Protein AF-T1C906-F1 (afdb_monomer_lite)

Organism: NCBI:txid410659

Structure (mmCIF, N/CA/C/O backbone):
data_AF-T1C906-F1
#
_entry.id   AF-T1C906-F1
#
loop_
_atom_site.group_PDB
_atom_site.id
_atom_site.type_symbol
_atom_site.label_atom_id
_atom_site.label_alt_id
_atom_site.label_comp_id
_atom_site.label_asym_id
_atom_site.label_entity_id
_atom_site.label_seq_id
_atom_site.pdbx_PDB_ins_code
_atom_site.Cartn_x
_atom_site.Cartn_y
_atom_site.Cartn_z
_atom_site.occupancy
_atom_site.B_iso_or_equiv
_atom_site.auth_seq_id
_atom_site.auth_comp_id
_atom_site.auth_asym_id
_atom_site.auth_atom_id
_atom_site.pdbx_PDB_model_num
ATOM 1 N N . MET A 1 1 ? -2.709 5.919 35.985 1.00 37.25 1 MET A N 1
ATOM 2 C CA . MET A 1 1 ? -3.661 5.318 35.026 1.00 37.25 1 MET A CA 1
ATOM 3 C C . MET A 1 1 ? -3.144 5.587 33.611 1.00 37.25 1 MET A C 1
ATOM 5 O O . MET A 1 1 ? -3.157 6.734 33.189 1.00 37.25 1 MET A O 1
ATOM 9 N N . LYS A 1 2 ? -2.541 4.597 32.933 1.00 46.12 2 LYS A N 1
ATOM 10 C CA . LYS A 1 2 ? -1.874 4.756 31.620 1.00 46.12 2 LYS A CA 1
ATOM 11 C C . LYS A 1 2 ? -2.416 3.728 30.617 1.00 46.12 2 LYS A C 1
ATOM 13 O O . LYS A 1 2 ? -1.696 2.807 30.262 1.00 46.12 2 LYS A O 1
ATOM 18 N N . THR A 1 3 ? -3.650 3.880 30.139 1.00 44.28 3 THR A N 1
ATOM 19 C CA . THR A 1 3 ? -4.152 3.015 29.054 1.00 44.28 3 THR A CA 1
ATOM 20 C C . THR A 1 3 ? -5.380 3.635 28.392 1.00 44.28 3 THR A C 1
ATOM 22 O O . THR A 1 3 ? -6.456 3.616 28.959 1.00 44.28 3 THR A O 1
ATOM 25 N N . GLN A 1 4 ? -5.196 4.236 27.217 1.00 54.19 4 GLN A N 1
ATOM 26 C CA . GLN A 1 4 ? -6.266 4.714 26.311 1.00 54.19 4 GLN A CA 1
ATOM 27 C C . GLN A 1 4 ? -5.769 4.604 24.854 1.00 54.19 4 GLN A C 1
ATOM 29 O O . GLN A 1 4 ? -6.497 4.231 23.944 1.00 54.19 4 GLN A O 1
ATOM 34 N N . LYS A 1 5 ? -4.462 4.821 24.620 1.00 55.66 5 LYS A N 1
ATOM 35 C CA . LYS A 1 5 ? -3.840 4.644 23.295 1.00 55.66 5 LYS A CA 1
ATOM 36 C C . LYS A 1 5 ? -3.785 3.189 22.795 1.00 55.66 5 LYS A C 1
ATOM 38 O O . LYS A 1 5 ? -3.603 3.011 21.595 1.00 55.66 5 LYS A O 1
ATOM 43 N N . SER A 1 6 ? -3.873 2.158 23.646 1.00 71.00 6 SER A N 1
ATOM 44 C CA . SER A 1 6 ? -3.733 0.765 23.174 1.00 71.00 6 SER A CA 1
ATOM 45 C C . SER A 1 6 ? -5.027 0.189 22.604 1.00 71.00 6 SER A C 1
ATOM 47 O O . SER A 1 6 ? -4.953 -0.520 21.607 1.00 71.00 6 SER A O 1
ATOM 49 N N . GLU A 1 7 ? -6.190 0.530 23.162 1.00 83.38 7 GLU A N 1
ATOM 50 C CA . GLU A 1 7 ? -7.480 0.019 22.676 1.00 83.38 7 GLU A CA 1
ATOM 51 C C . GLU A 1 7 ? -7.824 0.579 21.299 1.00 83.38 7 GLU A C 1
ATOM 53 O O . GLU A 1 7 ? -8.142 -0.184 20.395 1.00 83.38 7 GLU A O 1
ATOM 58 N N . LEU A 1 8 ? -7.640 1.886 21.083 1.00 84.50 8 LEU A N 1
ATOM 59 C CA . LEU A 1 8 ? -7.862 2.500 19.767 1.00 84.50 8 LEU A CA 1
ATOM 60 C C . LEU A 1 8 ? -6.968 1.890 18.679 1.00 84.50 8 LEU A C 1
ATOM 62 O O . LEU A 1 8 ? -7.415 1.683 17.555 1.00 84.50 8 LEU A O 1
ATOM 66 N N . ASN A 1 9 ? -5.715 1.561 19.013 1.00 84.88 9 ASN A N 1
ATOM 67 C CA . ASN A 1 9 ? -4.818 0.881 18.079 1.00 84.88 9 ASN A CA 1
ATOM 68 C C . ASN A 1 9 ? -5.254 -0.566 17.805 1.00 84.88 9 ASN A C 1
ATOM 70 O O . ASN A 1 9 ? -5.093 -1.025 16.677 1.00 84.88 9 ASN A O 1
ATOM 74 N N . ALA A 1 10 ? -5.768 -1.281 18.809 1.00 89.06 10 ALA A N 1
ATOM 75 C CA . ALA A 1 10 ? -6.280 -2.638 18.642 1.00 89.06 10 ALA A CA 1
ATOM 76 C C . ALA A 1 10 ? -7.535 -2.643 17.760 1.00 89.06 10 ALA A C 1
ATOM 78 O O . ALA A 1 10 ? -7.539 -3.305 16.731 1.00 89.06 10 ALA A O 1
ATOM 79 N N . ILE A 1 11 ? -8.516 -1.788 18.067 1.00 91.62 11 ILE A N 1
ATOM 80 C CA . ILE A 1 11 ? -9.741 -1.614 17.270 1.00 91.62 11 ILE A CA 1
ATOM 81 C C . ILE A 1 11 ? -9.402 -1.255 15.822 1.00 91.62 11 ILE A C 1
ATOM 83 O O . ILE A 1 11 ? -9.964 -1.819 14.885 1.00 91.62 11 ILE A O 1
ATOM 87 N N . TYR A 1 12 ? -8.456 -0.334 15.629 1.00 90.50 12 TYR A N 1
ATOM 88 C CA . TYR A 1 12 ? -7.983 0.031 14.300 1.00 90.50 12 TYR A CA 1
ATOM 89 C C . TYR A 1 12 ? -7.399 -1.173 13.550 1.00 90.50 12 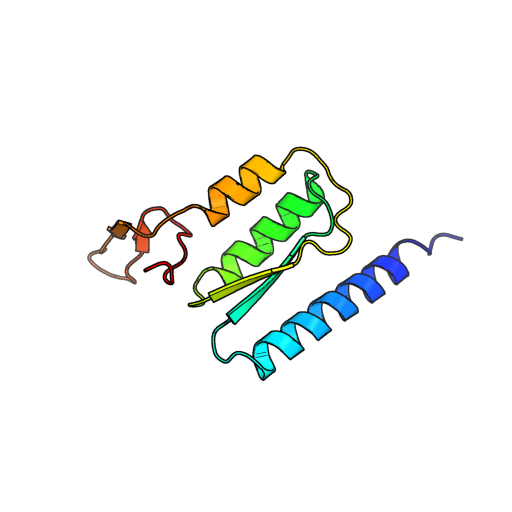TYR A C 1
ATOM 91 O O . TYR A 1 12 ? -7.753 -1.410 12.396 1.00 90.50 12 TYR A O 1
ATOM 99 N N . ARG A 1 13 ? -6.519 -1.948 14.195 1.00 89.25 13 ARG A N 1
ATOM 100 C CA . ARG A 1 13 ? -5.914 -3.141 13.589 1.00 89.25 13 ARG A CA 1
ATOM 101 C C . ARG A 1 13 ? -6.965 -4.189 13.249 1.00 89.25 13 ARG A C 1
ATOM 103 O O . ARG A 1 13 ? -6.951 -4.686 12.129 1.00 89.25 13 ARG A O 1
ATOM 110 N N . ASP A 1 14 ? -7.898 -4.453 14.154 1.00 94.50 14 ASP A N 1
ATOM 111 C CA . ASP A 1 14 ? -8.982 -5.411 13.937 1.00 94.50 14 ASP A CA 1
ATOM 112 C C . ASP A 1 14 ? -9.852 -4.988 12.750 1.00 94.50 14 ASP A C 1
ATOM 114 O O . ASP A 1 14 ? -10.176 -5.797 11.881 1.00 94.50 14 ASP A O 1
ATOM 118 N N . TRP A 1 15 ? -10.176 -3.697 12.646 1.00 94.62 15 TRP A N 1
ATOM 119 C CA . TRP A 1 15 ? -10.900 -3.165 11.496 1.00 94.62 15 TRP A CA 1
ATOM 120 C C . TRP A 1 15 ? -10.112 -3.335 10.187 1.00 94.62 15 TRP A C 1
ATOM 122 O O . TRP A 1 15 ? -10.681 -3.773 9.185 1.00 94.62 15 TRP A O 1
ATOM 132 N N . VAL A 1 16 ? -8.805 -3.052 10.172 1.00 93.00 16 VAL A N 1
ATOM 133 C CA . VAL A 1 16 ? -7.956 -3.247 8.981 1.00 93.00 16 VAL A CA 1
ATOM 134 C C . VAL A 1 16 ? -7.890 -4.723 8.575 1.00 93.00 16 VAL A C 1
ATOM 136 O O . VAL A 1 16 ? -8.075 -5.029 7.396 1.00 93.00 16 VAL A O 1
ATOM 139 N N . GLU A 1 17 ? -7.677 -5.642 9.518 1.00 92.69 17 GLU A N 1
ATOM 140 C CA . GLU A 1 17 ? -7.592 -7.082 9.233 1.00 92.69 17 GLU A CA 1
ATOM 141 C C . GLU A 1 17 ? -8.932 -7.671 8.774 1.00 92.69 17 GLU A C 1
ATOM 143 O O . GLU A 1 17 ? -8.963 -8.513 7.872 1.00 92.69 17 GLU A O 1
ATOM 148 N N . ASN A 1 18 ? -10.053 -7.186 9.315 1.00 96.00 18 ASN A N 1
ATOM 149 C CA . ASN A 1 18 ? -11.386 -7.572 8.854 1.00 96.00 18 ASN A CA 1
ATOM 150 C C . ASN A 1 18 ? -11.625 -7.145 7.400 1.00 96.00 18 ASN A C 1
ATOM 152 O O . ASN A 1 18 ? -12.098 -7.944 6.590 1.00 96.00 18 ASN A O 1
ATOM 156 N N . ASN A 1 19 ? -11.243 -5.917 7.032 1.00 94.69 19 ASN A N 1
ATOM 157 C CA . ASN A 1 19 ? -11.327 -5.466 5.641 1.00 94.69 19 ASN A CA 1
ATOM 158 C C . ASN A 1 19 ? -10.375 -6.254 4.731 1.00 94.69 19 ASN A C 1
ATOM 160 O O . ASN A 1 19 ? -10.774 -6.650 3.637 1.00 94.69 19 ASN A O 1
ATOM 164 N N . ARG A 1 20 ? -9.148 -6.553 5.181 1.00 91.94 20 ARG A N 1
ATOM 165 C CA . ARG A 1 20 ? -8.205 -7.385 4.417 1.00 91.94 20 ARG A CA 1
ATOM 166 C C . ARG A 1 20 ? -8.776 -8.781 4.165 1.00 91.94 20 ARG A C 1
ATOM 168 O O . ARG A 1 20 ? -8.704 -9.280 3.043 1.00 91.94 20 ARG A O 1
ATOM 175 N N . SER A 1 21 ? -9.382 -9.388 5.182 1.00 93.25 21 SER A N 1
ATOM 176 C CA . SER A 1 21 ? -10.026 -10.702 5.085 1.00 93.25 21 SER A CA 1
ATOM 177 C C . SER A 1 21 ? -11.227 -10.679 4.138 1.00 93.25 21 SER A C 1
ATOM 179 O O . SER A 1 21 ? -11.391 -11.592 3.330 1.00 93.25 21 SER A O 1
ATOM 181 N N . LEU A 1 22 ? -12.024 -9.606 4.172 1.00 94.94 22 LEU A N 1
ATOM 182 C CA . LEU A 1 22 ? -13.141 -9.387 3.251 1.00 94.94 22 LEU A CA 1
ATOM 183 C C . LEU A 1 22 ? -12.677 -9.226 1.798 1.00 94.94 22 LEU A C 1
ATOM 185 O O . LEU A 1 22 ? -13.269 -9.808 0.893 1.00 94.94 22 LEU A O 1
ATOM 189 N N . VAL A 1 23 ? -11.625 -8.441 1.555 1.00 93.25 23 VAL A N 1
ATOM 190 C CA . VAL A 1 23 ? -11.055 -8.283 0.210 1.00 93.25 23 VAL A CA 1
ATOM 191 C C . VAL A 1 23 ? -10.537 -9.622 -0.292 1.00 93.25 23 VAL A C 1
ATOM 193 O O . VAL A 1 23 ? -10.850 -10.002 -1.412 1.00 93.25 23 VAL A O 1
ATOM 196 N N . ARG A 1 24 ? -9.832 -10.377 0.554 1.00 90.00 24 ARG A N 1
ATOM 197 C CA . ARG A 1 24 ? -9.303 -11.697 0.199 1.00 90.00 24 ARG A CA 1
ATOM 198 C C . ARG A 1 24 ? -10.397 -12.730 -0.087 1.00 90.00 24 ARG A C 1
ATOM 200 O O . ARG A 1 24 ? -10.177 -13.621 -0.900 1.00 90.00 24 ARG A O 1
ATOM 207 N N . SER A 1 25 ? -11.558 -12.635 0.564 1.00 92.88 25 SER A N 1
ATOM 208 C CA . SER A 1 25 ? -12.688 -13.534 0.297 1.00 92.88 25 SER A CA 1
ATOM 209 C C . SER A 1 2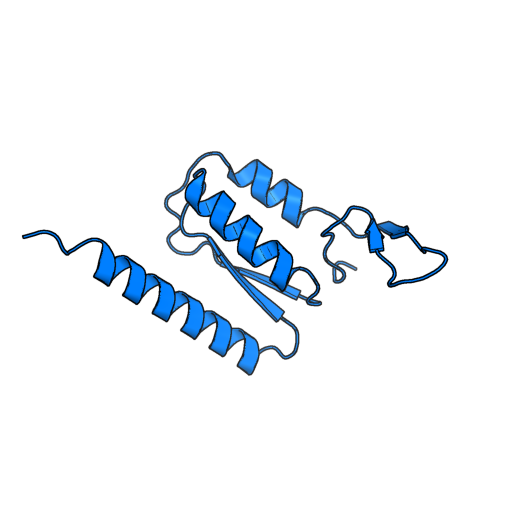5 ? -13.478 -13.147 -0.955 1.00 92.88 25 SER A C 1
ATOM 211 O O . SER A 1 25 ? -13.986 -14.028 -1.644 1.00 92.88 25 SER A O 1
ATOM 213 N N . LYS A 1 26 ? -13.570 -11.848 -1.274 1.00 94.06 26 LYS A N 1
ATOM 214 C CA . LYS A 1 26 ? -14.305 -11.341 -2.446 1.00 94.06 26 LYS A CA 1
ATOM 215 C C . LYS A 1 26 ? -13.483 -11.309 -3.731 1.00 94.06 26 LYS A C 1
ATOM 217 O O . LYS A 1 26 ? -14.035 -11.496 -4.810 1.00 94.06 26 LYS A O 1
ATOM 222 N N . PHE A 1 27 ? -12.187 -11.050 -3.621 1.00 89.81 27 PHE A N 1
ATOM 223 C CA . PHE A 1 27 ? -11.275 -10.883 -4.740 1.00 89.81 27 PHE A CA 1
ATOM 224 C C . PHE A 1 27 ? -10.125 -11.867 -4.576 1.00 89.81 27 PHE A C 1
ATOM 226 O O . PHE A 1 27 ? -9.327 -11.762 -3.646 1.00 89.81 27 PHE A O 1
ATOM 233 N N . LYS A 1 28 ? -10.048 -12.828 -5.498 1.00 79.94 28 LYS A N 1
ATOM 234 C CA . LYS A 1 28 ? -9.093 -13.938 -5.431 1.00 79.94 28 LYS A CA 1
ATOM 235 C C . LYS A 1 28 ? -7.638 -13.455 -5.343 1.00 79.94 28 LYS A C 1
ATOM 237 O O . LYS A 1 28 ? -6.855 -14.031 -4.596 1.00 79.94 28 LYS A O 1
ATOM 242 N N . ASP A 1 29 ? -7.333 -12.349 -6.028 1.00 83.88 29 ASP A N 1
ATOM 243 C CA . ASP A 1 29 ? -5.963 -11.884 -6.264 1.00 83.88 29 ASP A CA 1
ATOM 244 C C . ASP A 1 29 ? -5.780 -10.366 -6.029 1.00 83.88 29 ASP A C 1
ATOM 246 O O . ASP A 1 29 ? -4.959 -9.722 -6.680 1.00 83.88 29 ASP A O 1
ATOM 250 N N . ALA A 1 30 ? -6.543 -9.771 -5.100 1.00 90.44 30 ALA A N 1
ATOM 251 C CA . ALA A 1 30 ? -6.382 -8.360 -4.729 1.00 90.44 30 ALA A CA 1
ATOM 252 C C . ALA A 1 30 ? -5.640 -8.179 -3.396 1.00 90.44 30 ALA A C 1
ATOM 254 O O . ALA A 1 30 ? -5.885 -8.874 -2.401 1.00 90.44 30 ALA A O 1
ATOM 255 N N . GLY A 1 31 ? -4.718 -7.221 -3.374 1.00 90.56 31 GLY A N 1
ATOM 256 C CA . GLY A 1 31 ? -4.099 -6.715 -2.161 1.00 90.56 31 GLY A CA 1
ATOM 257 C C . GLY A 1 31 ? -4.943 -5.653 -1.484 1.00 90.56 31 GLY A C 1
ATOM 258 O O . GLY A 1 31 ? -5.788 -5.023 -2.120 1.00 90.56 31 GLY A O 1
ATOM 259 N N . TYR A 1 32 ? -4.713 -5.443 -0.191 1.00 93.38 32 TYR A N 1
ATOM 260 C CA . TYR A 1 32 ? -5.408 -4.413 0.578 1.00 93.38 32 TYR A CA 1
ATOM 261 C C . TYR A 1 32 ? -4.456 -3.699 1.531 1.00 93.38 32 TYR A C 1
ATOM 263 O O . TYR A 1 32 ? -3.810 -4.332 2.371 1.00 93.38 32 TYR A O 1
ATOM 271 N N . ILE A 1 33 ? -4.418 -2.371 1.423 1.00 93.56 33 ILE A N 1
ATOM 272 C CA . ILE A 1 33 ? -3.649 -1.490 2.300 1.00 93.56 33 ILE A CA 1
ATOM 273 C C . ILE A 1 33 ? -4.553 -0.352 2.750 1.00 93.56 33 ILE A C 1
ATOM 275 O O . ILE A 1 33 ? -5.139 0.336 1.919 1.00 93.56 33 ILE A O 1
ATOM 279 N N . HIS A 1 34 ? -4.611 -0.118 4.059 1.00 93.38 34 HIS A N 1
ATOM 280 C CA . HIS A 1 34 ? -5.243 1.072 4.617 1.00 93.38 34 HIS A CA 1
ATOM 281 C C . HIS A 1 34 ? -4.195 2.118 5.019 1.00 93.38 34 HIS A C 1
ATOM 283 O O . HIS A 1 34 ? -3.180 1.778 5.638 1.00 93.38 34 HIS A O 1
ATOM 289 N N . VAL A 1 35 ? -4.459 3.387 4.698 1.00 91.81 35 VAL A N 1
ATOM 290 C CA . VAL A 1 35 ? -3.565 4.524 4.955 1.00 91.81 35 VAL A CA 1
ATOM 291 C C . VAL A 1 35 ? -4.274 5.546 5.858 1.00 91.81 35 VAL A C 1
ATOM 293 O O . VAL A 1 35 ? -5.068 6.347 5.361 1.00 91.81 35 VAL A O 1
ATOM 296 N N . PRO A 1 36 ? -3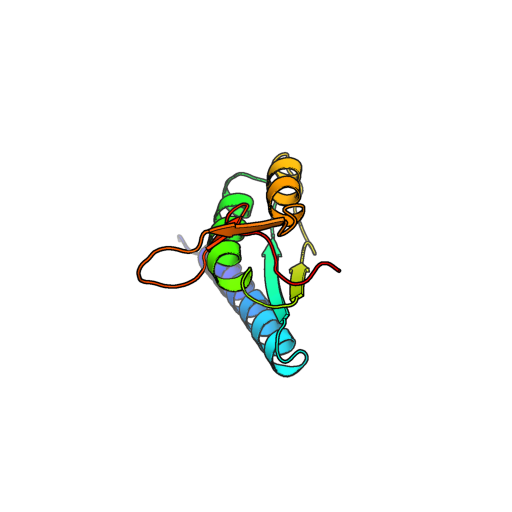.992 5.558 7.177 1.00 89.25 36 PRO A N 1
ATOM 297 C CA . PRO A 1 36 ? -4.745 6.362 8.148 1.00 89.25 36 PRO A CA 1
ATOM 298 C C . PRO A 1 36 ? -4.356 7.850 8.172 1.00 89.25 36 PRO A C 1
ATOM 300 O O . PRO A 1 36 ? -5.145 8.690 8.593 1.00 89.25 36 PRO A O 1
ATOM 303 N N . ASP A 1 37 ? -3.147 8.198 7.734 1.00 88.12 37 ASP A N 1
ATOM 304 C CA . ASP A 1 37 ? -2.668 9.576 7.608 1.00 88.12 37 ASP A CA 1
ATOM 305 C C . ASP A 1 37 ? -1.581 9.665 6.527 1.00 88.12 37 ASP A C 1
ATOM 307 O O . ASP A 1 37 ? -1.004 8.652 6.125 1.00 88.12 37 ASP A O 1
ATOM 311 N N . MET A 1 38 ? -1.317 10.876 6.035 1.00 88.56 38 MET A N 1
ATOM 312 C CA . MET A 1 38 ? -0.228 11.181 5.097 1.00 88.56 38 MET A CA 1
ATOM 313 C C . MET A 1 38 ? 0.944 11.858 5.824 1.00 88.56 38 MET A C 1
ATOM 315 O O . MET A 1 38 ? 1.580 12.782 5.303 1.00 88.56 38 MET A O 1
ATOM 319 N N . MET A 1 39 ? 1.229 11.406 7.043 1.00 89.44 39 MET A N 1
ATOM 320 C CA . MET A 1 39 ? 2.406 11.792 7.813 1.00 89.44 39 MET A CA 1
ATOM 321 C C . MET A 1 39 ? 3.450 10.669 7.754 1.00 89.44 39 MET A C 1
ATOM 323 O O . MET A 1 39 ? 3.222 9.591 7.202 1.00 89.44 39 MET A O 1
ATOM 327 N N . ALA A 1 40 ? 4.625 10.898 8.345 1.00 85.62 40 ALA A N 1
ATOM 328 C CA . ALA A 1 40 ? 5.729 9.935 8.311 1.00 85.62 40 ALA A CA 1
ATOM 329 C C . ALA A 1 40 ? 5.336 8.533 8.821 1.00 85.62 40 ALA A C 1
ATOM 331 O O . ALA A 1 40 ? 5.792 7.523 8.283 1.00 85.62 40 ALA A O 1
ATOM 332 N N . LYS A 1 41 ? 4.464 8.459 9.837 1.00 84.81 41 LYS A N 1
ATOM 333 C CA . LYS A 1 41 ? 4.007 7.185 10.401 1.00 84.81 41 LYS A CA 1
ATOM 334 C C . LYS A 1 41 ? 3.078 6.439 9.442 1.00 84.81 41 LYS A C 1
ATOM 336 O O . LYS A 1 41 ? 3.331 5.262 9.189 1.00 84.81 41 LYS A O 1
ATOM 341 N N . GLY A 1 42 ? 2.059 7.103 8.889 1.00 86.06 42 GLY A N 1
ATOM 342 C CA . GLY A 1 42 ? 1.170 6.511 7.889 1.00 86.06 42 GLY A CA 1
ATOM 343 C C . GLY A 1 42 ? 1.930 6.039 6.652 1.00 86.06 42 GLY A C 1
ATOM 344 O O . GLY A 1 42 ? 1.725 4.914 6.199 1.00 86.06 42 GLY A O 1
ATOM 345 N N . PHE A 1 43 ? 2.907 6.822 6.183 1.00 87.50 43 PHE A N 1
ATOM 346 C CA . PHE A 1 43 ? 3.773 6.420 5.072 1.00 87.50 43 PHE A CA 1
ATOM 347 C C . PHE A 1 43 ? 4.635 5.194 5.389 1.00 87.50 43 PHE A C 1
ATOM 349 O O . PHE A 1 43 ? 4.765 4.295 4.559 1.00 87.50 43 PHE A O 1
ATOM 356 N N . ALA A 1 44 ? 5.213 5.120 6.590 1.00 88.12 44 ALA A N 1
ATOM 357 C CA . ALA A 1 44 ? 6.009 3.968 6.999 1.00 88.12 44 ALA A CA 1
ATOM 358 C C . ALA A 1 44 ? 5.163 2.684 7.088 1.00 88.12 44 ALA A C 1
ATOM 360 O O . ALA A 1 44 ? 5.627 1.621 6.670 1.00 88.12 44 ALA A O 1
ATOM 361 N N . GLU A 1 45 ? 3.926 2.770 7.595 1.00 86.38 45 GLU A N 1
ATOM 362 C CA . GLU A 1 45 ? 2.988 1.637 7.599 1.00 86.38 45 GLU A CA 1
ATOM 363 C C . GLU A 1 45 ? 2.553 1.240 6.186 1.00 86.38 45 GLU A C 1
ATOM 365 O O . GLU A 1 45 ? 2.513 0.047 5.876 1.00 86.38 45 GLU A O 1
ATOM 370 N N . PHE A 1 46 ? 2.268 2.217 5.320 1.00 90.44 46 PHE A N 1
ATOM 371 C CA . PHE A 1 46 ? 1.983 1.971 3.909 1.00 90.44 46 PHE A CA 1
ATOM 372 C C . PHE A 1 46 ? 3.142 1.216 3.258 1.00 90.44 46 PHE A C 1
ATOM 374 O O . PHE A 1 46 ? 2.927 0.165 2.668 1.00 90.44 46 PHE A O 1
ATOM 381 N N . HIS A 1 47 ? 4.378 1.695 3.419 1.00 88.94 47 HIS A N 1
ATOM 382 C CA . HIS A 1 47 ? 5.547 1.087 2.789 1.00 88.94 47 HIS A CA 1
ATOM 383 C C . HIS A 1 47 ? 5.778 -0.360 3.240 1.00 88.94 47 HIS A C 1
ATOM 385 O O . HIS A 1 47 ? 6.082 -1.219 2.414 1.00 88.94 47 HIS A O 1
ATOM 391 N N . ARG A 1 48 ? 5.601 -0.647 4.538 1.00 88.94 48 ARG A N 1
ATOM 392 C CA . ARG A 1 48 ? 5.703 -2.013 5.071 1.00 88.94 48 ARG A CA 1
ATOM 393 C C . ARG A 1 48 ? 4.681 -2.950 4.446 1.00 88.94 48 ARG A C 1
ATOM 395 O O . ARG A 1 48 ? 5.041 -4.052 4.048 1.00 88.94 48 ARG A O 1
ATOM 402 N N . GLN A 1 49 ? 3.425 -2.523 4.361 1.00 88.25 49 GLN A N 1
ATOM 403 C CA . GLN A 1 49 ? 2.367 -3.335 3.761 1.00 88.25 49 GLN A CA 1
ATOM 404 C C . GLN A 1 49 ? 2.568 -3.475 2.249 1.00 88.25 49 GLN A C 1
ATOM 406 O O . GLN A 1 49 ? 2.445 -4.568 1.709 1.00 88.25 49 GLN A O 1
ATOM 411 N N . TYR A 1 50 ? 2.972 -2.393 1.581 1.00 89.56 50 TYR A N 1
ATOM 412 C CA . TYR A 1 50 ? 3.188 -2.349 0.140 1.00 89.56 50 TYR A CA 1
ATOM 413 C C . TYR A 1 50 ? 4.176 -3.413 -0.329 1.00 89.56 50 TYR A C 1
ATOM 415 O O . TYR A 1 50 ? 3.864 -4.130 -1.268 1.00 89.56 50 TYR A O 1
ATOM 423 N N . ILE A 1 51 ? 5.299 -3.604 0.373 1.00 86.38 51 ILE A N 1
ATOM 424 C CA . ILE A 1 51 ? 6.307 -4.632 0.043 1.00 86.38 51 ILE A CA 1
ATOM 425 C C . ILE A 1 51 ? 5.735 -6.064 0.036 1.00 86.38 51 ILE A C 1
ATOM 427 O O . ILE A 1 51 ? 6.259 -6.915 -0.676 1.00 86.38 51 ILE A O 1
ATOM 431 N N . HIS A 1 52 ? 4.655 -6.332 0.772 1.00 85.38 52 HIS A N 1
ATOM 432 C CA . HIS A 1 52 ? 4.031 -7.658 0.836 1.00 85.38 52 HIS A CA 1
ATOM 433 C C . HIS A 1 52 ? 2.839 -7.813 -0.117 1.00 85.38 52 HIS A C 1
ATOM 435 O O . HIS A 1 52 ? 2.469 -8.929 -0.467 1.00 85.38 52 HIS A O 1
ATOM 441 N N . GLU A 1 53 ? 2.221 -6.703 -0.519 1.00 86.06 53 GLU A N 1
ATOM 442 C CA . GLU A 1 53 ? 0.966 -6.701 -1.274 1.00 86.06 53 GLU A CA 1
ATOM 443 C C . GLU A 1 53 ? 1.159 -6.338 -2.758 1.00 86.06 53 GLU A C 1
ATOM 445 O O . GLU A 1 53 ? 0.291 -6.654 -3.567 1.00 86.06 53 GLU A O 1
ATOM 450 N N . TRP A 1 54 ? 2.281 -5.711 -3.141 1.00 85.81 54 TRP A N 1
ATOM 451 C CA . TRP A 1 54 ? 2.511 -5.201 -4.506 1.00 85.81 54 TRP A CA 1
ATOM 452 C C . TRP A 1 54 ? 2.590 -6.285 -5.593 1.00 85.81 54 TRP A C 1
ATOM 454 O O . TRP A 1 54 ? 2.323 -5.985 -6.754 1.00 85.81 54 TRP A O 1
ATOM 464 N N . GLU A 1 55 ? 2.956 -7.524 -5.240 1.00 83.50 55 GLU A N 1
ATOM 465 C CA . GLU A 1 55 ? 3.036 -8.646 -6.194 1.00 83.50 55 GLU A CA 1
ATOM 466 C C . GLU A 1 55 ? 1.654 -9.116 -6.663 1.00 83.50 55 GLU A C 1
ATOM 468 O O . GLU A 1 55 ? 1.546 -9.873 -7.629 1.00 83.5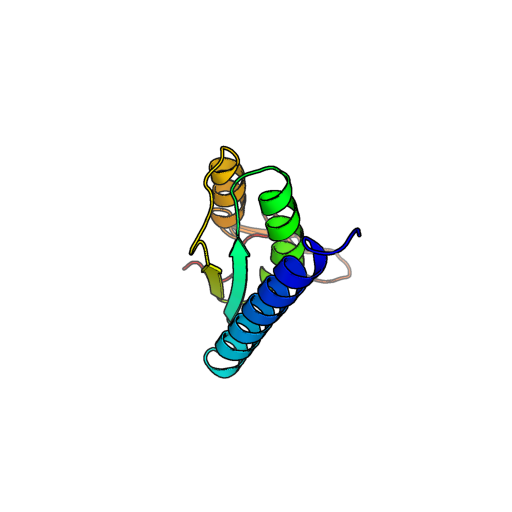0 55 GLU A O 1
ATOM 473 N N . LYS A 1 56 ? 0.584 -8.686 -5.987 1.00 86.25 56 LYS A N 1
ATOM 474 C CA . LYS A 1 56 ? -0.774 -9.071 -6.353 1.00 86.25 56 LYS A CA 1
ATOM 475 C C . LYS A 1 56 ? -1.217 -8.348 -7.637 1.00 86.25 56 LYS A C 1
ATOM 477 O O . LYS A 1 56 ? -0.931 -7.161 -7.796 1.00 86.25 56 LYS A O 1
ATOM 482 N N . PRO A 1 57 ? -1.958 -9.029 -8.532 1.00 83.81 57 PRO A N 1
ATOM 483 C CA . PRO A 1 57 ? -2.469 -8.456 -9.781 1.00 83.81 57 PRO A CA 1
ATOM 484 C C . PRO A 1 57 ? -3.254 -7.152 -9.622 1.00 83.81 57 PRO A C 1
ATOM 486 O O . PRO A 1 57 ? -3.237 -6.313 -10.517 1.00 83.81 57 PRO A O 1
ATOM 489 N N . ALA A 1 58 ? -3.933 -6.970 -8.490 1.00 87.75 58 ALA A N 1
ATOM 490 C CA . ALA A 1 58 ? -4.631 -5.738 -8.157 1.00 87.75 58 ALA A CA 1
ATOM 491 C C . ALA A 1 58 ? -4.311 -5.308 -6.724 1.00 87.75 58 ALA A C 1
ATOM 493 O O . ALA A 1 58 ? -4.065 -6.143 -5.854 1.00 87.75 58 ALA A O 1
ATOM 494 N N . LEU A 1 59 ? -4.376 -4.003 -6.458 1.00 90.50 59 LEU A N 1
ATOM 495 C CA . LEU A 1 59 ? -4.159 -3.434 -5.131 1.00 90.50 59 LEU A CA 1
ATOM 496 C C . LEU A 1 59 ? -5.267 -2.434 -4.796 1.00 90.50 59 LEU A C 1
ATOM 498 O O . LEU A 1 59 ? -5.449 -1.440 -5.495 1.00 90.50 59 LEU A O 1
ATOM 502 N N . ILE A 1 60 ? -5.984 -2.679 -3.701 1.00 92.25 60 ILE A N 1
ATOM 503 C CA . ILE A 1 60 ? -6.937 -1.734 -3.120 1.00 92.25 60 ILE A CA 1
ATOM 504 C C . ILE A 1 60 ? -6.192 -0.884 -2.091 1.00 92.25 60 ILE A C 1
ATOM 506 O O . ILE A 1 60 ? -5.689 -1.400 -1.090 1.00 92.25 60 ILE A O 1
ATOM 510 N N . VAL A 1 61 ? -6.145 0.424 -2.335 1.00 91.94 61 VAL A N 1
ATOM 511 C CA . VAL A 1 61 ? -5.584 1.411 -1.406 1.00 91.94 61 VAL A CA 1
ATOM 512 C C . VAL A 1 61 ? -6.736 2.184 -0.776 1.00 91.94 61 VAL A C 1
ATOM 514 O O . VAL A 1 61 ? -7.379 3.004 -1.426 1.00 91.94 61 VAL A O 1
ATOM 517 N N . ASP A 1 62 ? -7.014 1.895 0.490 1.00 93.56 62 ASP A N 1
ATOM 518 C CA . ASP A 1 62 ? -8.085 2.522 1.252 1.00 93.56 62 ASP A CA 1
ATOM 519 C C . ASP A 1 62 ? -7.562 3.734 2.030 1.00 93.56 62 ASP A C 1
ATOM 521 O O . ASP A 1 62 ? -6.727 3.612 2.928 1.00 93.56 62 ASP A O 1
ATOM 525 N N . VAL A 1 63 ? -8.064 4.913 1.664 1.00 91.38 63 VAL A N 1
ATOM 526 C CA . VAL A 1 63 ? -7.736 6.207 2.281 1.00 91.38 63 VAL A CA 1
ATOM 527 C C . VAL A 1 63 ? -8.919 6.792 3.059 1.00 91.38 63 VAL A C 1
ATOM 529 O O . VAL A 1 63 ? -8.951 7.992 3.342 1.00 91.38 63 VAL A O 1
ATOM 532 N N . ARG A 1 64 ? -9.934 5.980 3.385 1.00 91.88 64 ARG A N 1
ATOM 533 C CA . ARG A 1 64 ? -11.045 6.424 4.235 1.00 91.88 64 ARG A CA 1
ATOM 534 C C . ARG A 1 64 ? -10.507 6.900 5.583 1.00 91.88 64 ARG A C 1
ATOM 536 O O . ARG A 1 64 ? -9.589 6.316 6.143 1.00 91.88 64 ARG A O 1
ATOM 543 N N . PHE A 1 65 ? -11.090 7.982 6.099 1.00 89.19 65 PHE A N 1
ATOM 544 C CA . PHE A 1 65 ? -10.683 8.607 7.366 1.00 89.19 65 PHE A CA 1
ATOM 545 C C . PHE A 1 65 ? -9.220 9.081 7.408 1.00 89.19 65 PHE A C 1
ATOM 547 O O . PHE A 1 65 ? -8.679 9.286 8.494 1.00 89.19 65 PHE A O 1
ATOM 554 N N . ASN A 1 66 ? -8.577 9.276 6.251 1.00 87.19 66 ASN A N 1
ATOM 555 C CA . ASN A 1 66 ? -7.207 9.766 6.204 1.00 87.19 66 ASN A CA 1
ATOM 556 C C . ASN A 1 66 ? -7.114 11.191 6.774 1.00 87.19 66 ASN A C 1
ATOM 558 O O . ASN A 1 66 ? -7.739 12.117 6.258 1.00 87.19 66 ASN A O 1
ATOM 562 N N . GLY A 1 67 ? -6.306 11.369 7.821 1.00 82.38 67 GLY A N 1
ATOM 563 C CA . GLY A 1 67 ? -6.155 12.646 8.531 1.00 82.38 67 GLY A CA 1
ATOM 564 C C . GLY A 1 67 ? -5.402 13.749 7.771 1.00 82.38 67 GLY A C 1
ATOM 565 O O . GLY A 1 67 ? -5.149 14.809 8.341 1.00 82.38 67 GLY A O 1
ATOM 566 N N . GLY A 1 68 ? -5.020 13.517 6.512 1.00 84.06 68 GLY A N 1
ATOM 567 C CA . GLY A 1 68 ? -4.221 14.436 5.707 1.00 84.06 68 GLY A CA 1
ATOM 568 C C . GLY A 1 68 ? -2.725 14.389 6.034 1.00 84.06 68 GLY A C 1
ATOM 569 O O . GLY A 1 68 ? -2.238 13.502 6.739 1.00 84.06 68 GLY A O 1
ATOM 570 N N . GLY A 1 69 ? -1.974 15.327 5.456 1.00 86.50 69 GLY A N 1
ATOM 571 C CA . GLY A 1 69 ? -0.517 15.422 5.574 1.00 86.50 69 GLY A CA 1
ATOM 572 C C . GLY A 1 69 ? 0.140 15.824 4.252 1.00 86.50 69 GLY A C 1
AT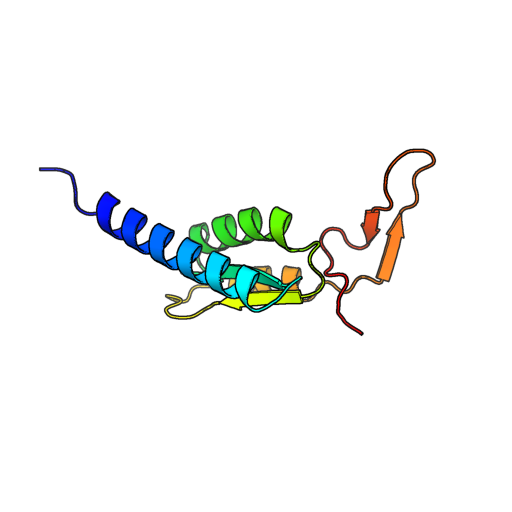OM 573 O O . GLY A 1 69 ? -0.524 16.347 3.361 1.00 86.50 69 GLY A O 1
ATOM 574 N N . HIS A 1 70 ? 1.447 15.593 4.128 1.00 83.75 70 HIS A N 1
ATOM 575 C CA . HIS A 1 70 ? 2.265 16.091 3.009 1.00 83.75 70 HIS A CA 1
ATOM 576 C C . HIS A 1 70 ? 3.049 14.999 2.264 1.00 83.75 70 HIS A C 1
ATOM 578 O O . HIS A 1 70 ? 3.718 15.290 1.278 1.00 83.75 70 HIS A O 1
ATOM 584 N N . VAL A 1 71 ? 2.969 13.733 2.690 1.00 84.44 71 VAL A N 1
ATOM 585 C CA . VAL A 1 71 ? 3.692 12.621 2.033 1.00 84.44 71 VAL A CA 1
ATOM 586 C C . VAL A 1 71 ? 2.879 11.931 0.932 1.00 84.44 71 VAL A C 1
ATOM 588 O O . VAL A 1 71 ? 3.312 10.915 0.386 1.00 84.44 71 VAL A O 1
ATOM 591 N N . SER A 1 72 ? 1.702 12.463 0.592 1.00 83.00 72 SER A N 1
ATOM 592 C CA . SER A 1 72 ? 0.826 11.915 -0.452 1.00 83.00 72 SER A CA 1
ATOM 593 C C . SER A 1 72 ? 1.548 11.791 -1.795 1.00 83.00 72 SER A C 1
ATOM 595 O O . SER A 1 72 ? 1.381 10.791 -2.488 1.00 83.00 72 SER A O 1
ATOM 597 N N . GLN A 1 73 ? 2.423 12.746 -2.120 1.00 85.69 73 GLN A N 1
ATOM 598 C CA . GLN A 1 73 ? 3.240 12.708 -3.331 1.00 85.69 73 GLN A CA 1
ATOM 599 C C . GLN A 1 73 ? 4.175 11.488 -3.372 1.00 85.69 73 GLN A C 1
ATOM 601 O O . GLN A 1 73 ? 4.254 10.824 -4.400 1.00 85.69 73 GLN A O 1
ATOM 606 N N . LEU A 1 74 ? 4.824 11.135 -2.255 1.00 86.50 74 LEU A N 1
ATOM 607 C CA . LEU A 1 74 ? 5.715 9.966 -2.173 1.00 86.50 74 LEU A CA 1
ATOM 608 C C . LEU A 1 74 ? 4.947 8.645 -2.289 1.00 86.50 74 LEU A C 1
ATOM 610 O O . LEU A 1 74 ? 5.440 7.667 -2.854 1.00 86.50 74 LEU A O 1
ATOM 614 N N . LEU A 1 75 ? 3.735 8.603 -1.734 1.00 86.94 75 LEU A N 1
ATOM 615 C CA . LEU A 1 75 ? 2.845 7.456 -1.874 1.00 86.94 75 LEU A CA 1
ATOM 616 C C . LEU A 1 75 ? 2.428 7.278 -3.340 1.00 86.94 75 LEU A C 1
ATOM 618 O O . LEU A 1 75 ? 2.566 6.182 -3.885 1.00 86.94 75 LEU A O 1
ATOM 622 N N . LEU A 1 76 ? 1.984 8.357 -3.990 1.00 87.44 76 LEU A N 1
ATOM 623 C CA . LEU A 1 76 ? 1.598 8.342 -5.401 1.00 87.44 76 LEU A CA 1
ATOM 624 C C . LEU A 1 76 ? 2.770 7.987 -6.313 1.00 87.44 76 LEU A C 1
ATOM 626 O O . LEU A 1 76 ? 2.576 7.227 -7.255 1.00 87.44 76 LEU A O 1
ATOM 630 N N . GLU A 1 77 ? 3.983 8.455 -6.021 1.00 88.56 77 GLU A N 1
ATOM 631 C CA . GLU A 1 77 ? 5.183 8.083 -6.774 1.00 88.56 77 GLU A CA 1
ATOM 632 C C . GLU A 1 77 ? 5.403 6.563 -6.765 1.00 88.56 77 GLU A C 1
ATOM 634 O O . GLU A 1 77 ? 5.705 5.974 -7.801 1.00 88.56 77 GLU A O 1
ATOM 639 N N . LYS A 1 78 ? 5.201 5.900 -5.617 1.00 86.75 78 LYS A N 1
ATOM 640 C CA . LYS A 1 78 ? 5.309 4.435 -5.517 1.00 86.75 78 LYS A CA 1
ATOM 641 C C . LYS A 1 78 ? 4.198 3.720 -6.279 1.00 86.75 78 LYS A C 1
ATOM 643 O O . LYS A 1 78 ? 4.502 2.790 -7.020 1.00 86.75 78 LYS A O 1
ATOM 648 N N . LEU A 1 79 ? 2.949 4.163 -6.131 1.00 88.00 79 LEU A N 1
ATOM 649 C CA . LEU A 1 79 ? 1.800 3.563 -6.821 1.00 88.00 79 LEU A CA 1
ATOM 650 C C . LEU A 1 79 ? 1.820 3.793 -8.338 1.00 88.00 79 LEU A C 1
ATOM 652 O O . LEU A 1 79 ? 1.284 2.984 -9.086 1.00 88.00 79 LEU A O 1
ATOM 656 N N . SER A 1 80 ? 2.451 4.873 -8.801 1.00 88.38 80 SER A N 1
ATOM 657 C CA . SER A 1 80 ? 2.531 5.223 -10.227 1.00 88.38 80 SER A CA 1
ATOM 658 C C . SER A 1 80 ? 3.625 4.462 -10.979 1.00 88.38 80 SER A C 1
ATOM 660 O O . SER A 1 80 ? 3.776 4.645 -12.189 1.00 88.38 80 SER A O 1
ATOM 662 N N . ARG A 1 81 ? 4.407 3.614 -10.295 1.00 88.44 81 ARG A N 1
ATOM 663 C CA . ARG A 1 81 ? 5.451 2.803 -10.930 1.00 88.44 81 ARG A CA 1
ATOM 664 C C . ARG A 1 81 ? 4.818 1.793 -11.876 1.00 88.44 81 ARG A C 1
ATOM 666 O O . ARG A 1 81 ? 4.169 0.843 -11.443 1.00 88.44 81 ARG A O 1
ATOM 673 N N . LYS A 1 82 ? 5.064 1.981 -13.170 1.00 84.62 82 LYS A N 1
ATOM 674 C CA . LYS A 1 82 ? 4.702 1.019 -14.209 1.00 84.62 82 LYS A CA 1
ATOM 675 C C . LYS A 1 82 ? 5.818 -0.001 -14.380 1.00 84.62 82 LYS A C 1
ATOM 677 O O . LYS A 1 82 ? 6.990 0.370 -14.421 1.00 84.62 82 LYS A O 1
ATOM 682 N N . LEU A 1 83 ? 5.442 -1.271 -14.480 1.00 85.69 83 LEU A N 1
ATOM 683 C CA . LEU A 1 83 ? 6.362 -2.343 -14.832 1.00 85.69 83 LEU A CA 1
ATOM 684 C C . LEU A 1 83 ? 6.765 -2.162 -16.298 1.00 85.69 83 LEU A C 1
ATOM 686 O O . LEU A 1 83 ? 5.909 -2.221 -17.176 1.00 85.69 83 LEU A O 1
ATOM 690 N N . ILE A 1 84 ? 8.049 -1.920 -16.558 1.00 89.69 84 ILE A N 1
ATOM 691 C CA . ILE A 1 84 ? 8.563 -1.690 -17.921 1.00 89.69 84 ILE A CA 1
ATOM 692 C C . ILE A 1 84 ? 9.545 -2.770 -18.378 1.00 89.69 84 ILE A C 1
ATOM 694 O O . ILE A 1 84 ? 9.942 -2.785 -19.539 1.00 89.69 84 ILE A O 1
ATOM 698 N N . GLY A 1 85 ? 9.943 -3.675 -17.487 1.00 89.69 85 GLY A N 1
ATOM 699 C CA . GLY A 1 85 ? 10.846 -4.765 -17.822 1.00 89.69 85 GLY A CA 1
ATOM 700 C C . GLY A 1 85 ? 11.166 -5.654 -16.632 1.00 89.69 85 GLY A C 1
ATOM 701 O O . GLY A 1 85 ? 10.657 -5.450 -15.528 1.00 89.69 85 GLY A O 1
ATOM 702 N N . PHE A 1 86 ? 12.032 -6.635 -16.876 1.00 91.12 86 PHE A N 1
ATOM 703 C CA . PHE A 1 86 ? 12.525 -7.555 -15.861 1.00 91.12 86 PHE A CA 1
ATOM 704 C C . PHE A 1 86 ? 14.042 -7.698 -15.950 1.00 91.12 86 PHE A C 1
ATOM 706 O O . PHE A 1 86 ? 14.580 -7.926 -17.034 1.00 91.12 86 PHE A O 1
ATOM 713 N N . ASP A 1 87 ? 14.709 -7.658 -14.799 1.00 91.44 87 ASP A N 1
ATOM 714 C CA . ASP A 1 87 ? 16.080 -8.129 -14.665 1.00 91.44 87 ASP A CA 1
ATOM 715 C C . ASP A 1 87 ? 16.069 -9.655 -14.531 1.00 91.44 87 ASP A C 1
ATOM 717 O O . ASP A 1 87 ? 15.402 -10.227 -13.658 1.00 91.44 87 ASP A O 1
ATOM 721 N N . ILE A 1 88 ? 16.812 -10.323 -15.416 1.00 91.38 88 ILE A N 1
ATOM 722 C CA . ILE A 1 88 ? 16.878 -11.784 -15.504 1.00 91.38 88 ILE A CA 1
ATOM 723 C C . ILE A 1 88 ? 18.260 -12.246 -15.021 1.00 91.38 88 ILE A C 1
ATOM 725 O O . ILE A 1 88 ? 19.222 -12.236 -15.795 1.00 91.38 88 ILE A O 1
ATOM 729 N N . PRO A 1 89 ? 18.406 -12.649 -13.746 1.00 91.81 89 PRO A N 1
ATOM 730 C CA . PRO A 1 89 ? 19.679 -13.148 -13.248 1.00 91.81 89 PRO A CA 1
ATOM 731 C C . PRO A 1 89 ? 19.961 -14.559 -13.783 1.00 91.81 89 PRO A C 1
ATOM 733 O O . PRO A 1 89 ? 19.053 -15.350 -14.031 1.00 91.81 89 PRO A O 1
ATOM 736 N N . ARG A 1 90 ? 21.247 -14.930 -13.873 1.00 92.06 90 ARG A N 1
ATOM 737 C CA . ARG A 1 90 ? 21.680 -16.285 -14.280 1.00 92.06 90 ARG A CA 1
ATOM 738 C C . ARG A 1 90 ? 21.096 -17.398 -13.393 1.00 92.06 90 ARG A C 1
ATOM 740 O O . ARG A 1 90 ? 20.975 -18.538 -13.833 1.00 92.06 90 ARG A O 1
ATOM 747 N N . ARG A 1 91 ? 20.795 -17.085 -12.131 1.00 93.12 91 ARG A N 1
ATOM 748 C CA . ARG A 1 91 ? 20.129 -17.955 -11.152 1.00 93.12 91 ARG A CA 1
ATOM 749 C C . ARG A 1 91 ? 19.190 -17.093 -10.307 1.00 93.12 91 ARG A C 1
ATOM 751 O O . ARG A 1 91 ? 19.607 -16.024 -9.872 1.00 93.12 91 ARG A O 1
ATOM 758 N N . GLY A 1 92 ? 17.979 -17.570 -10.030 1.00 89.06 92 GLY A N 1
ATOM 759 C CA . GLY A 1 92 ? 16.999 -16.867 -9.192 1.00 89.06 92 GLY A CA 1
ATOM 760 C C . GLY A 1 92 ? 15.703 -16.528 -9.929 1.00 89.06 92 GLY A C 1
ATOM 761 O O . GLY A 1 92 ? 15.443 -17.055 -11.008 1.00 89.06 92 GLY A O 1
ATOM 762 N N . LYS A 1 93 ? 14.874 -15.677 -9.314 1.00 86.88 93 LYS A N 1
ATOM 763 C CA . LYS A 1 93 ? 13.608 -15.194 -9.888 1.00 86.88 93 LYS A CA 1
ATOM 764 C C . LYS A 1 93 ? 13.838 -13.943 -10.741 1.00 86.88 93 LYS A C 1
ATOM 766 O O . LYS A 1 93 ? 14.781 -13.197 -10.484 1.00 86.88 93 LYS A O 1
ATOM 771 N N . TYR A 1 94 ? 12.953 -13.705 -11.708 1.00 88.75 94 TYR A N 1
ATOM 772 C CA . TYR A 1 94 ? 12.900 -12.435 -12.435 1.00 88.75 94 TYR A CA 1
ATOM 773 C C . TYR A 1 94 ? 12.537 -11.301 -11.477 1.00 88.75 94 TYR A C 1
ATOM 775 O O . TYR A 1 94 ? 11.630 -11.454 -10.656 1.00 88.75 94 TYR A O 1
ATOM 783 N N . LEU A 1 95 ? 13.247 -10.181 -11.574 1.00 88.56 95 LEU A N 1
ATOM 784 C CA . LEU A 1 95 ? 13.007 -9.004 -10.743 1.00 88.56 95 LEU A CA 1
ATOM 785 C C . LEU A 1 95 ? 12.355 -7.917 -11.598 1.00 88.56 95 LEU A C 1
ATOM 787 O O . LEU A 1 95 ? 12.890 -7.600 -12.656 1.00 88.56 95 LEU A O 1
ATOM 791 N N . PRO A 1 96 ? 11.220 -7.337 -11.187 1.00 88.62 96 PRO A N 1
ATOM 792 C CA . PRO A 1 96 ? 10.600 -6.266 -11.952 1.00 88.62 96 PRO A CA 1
ATOM 793 C C . PRO A 1 96 ? 11.447 -4.996 -11.929 1.00 88.62 96 PRO A C 1
ATOM 795 O O . PRO A 1 96 ? 12.041 -4.641 -10.904 1.00 88.62 96 PRO A O 1
ATOM 798 N N . TYR A 1 97 ? 11.414 -4.276 -13.047 1.00 87.12 97 TYR A N 1
ATOM 799 C CA . TYR A 1 97 ? 12.008 -2.959 -13.195 1.00 87.12 97 TYR A CA 1
ATOM 800 C C . TYR A 1 97 ? 10.941 -1.905 -13.561 1.00 87.12 97 TYR A C 1
ATOM 802 O O . TYR A 1 97 ? 10.192 -2.108 -14.523 1.00 87.12 97 TYR A O 1
ATOM 810 N N . PRO A 1 98 ? 10.873 -0.771 -12.835 1.00 89.12 98 PRO A N 1
ATOM 811 C CA . PRO A 1 98 ? 11.542 -0.520 -11.557 1.00 89.12 98 PRO A CA 1
ATOM 812 C C . PRO A 1 98 ? 11.045 -1.468 -10.454 1.00 89.12 98 PRO A C 1
ATOM 814 O O . PRO A 1 98 ? 9.934 -1.992 -10.520 1.00 89.12 98 PRO A O 1
ATOM 817 N N . SER A 1 99 ? 11.843 -1.654 -9.400 1.00 86.69 99 SER A N 1
ATOM 818 C CA . SER A 1 99 ? 11.447 -2.510 -8.277 1.00 86.69 99 SER A CA 1
ATOM 819 C C . SER A 1 99 ? 10.154 -2.022 -7.614 1.00 86.69 99 SER A C 1
ATOM 821 O O . SER A 1 99 ? 9.935 -0.812 -7.445 1.00 86.69 99 SER A O 1
ATOM 823 N N . TYR A 1 100 ? 9.329 -2.979 -7.184 1.00 86.25 100 TYR A N 1
ATOM 824 C CA . TYR A 1 100 ? 7.995 -2.752 -6.619 1.00 86.25 100 TYR A CA 1
ATOM 825 C C . TYR A 1 100 ? 7.009 -2.072 -7.582 1.00 86.25 100 TYR A C 1
ATOM 827 O O . TYR A 1 100 ? 6.135 -1.326 -7.137 1.00 86.25 100 TYR A O 1
ATOM 835 N N . ALA A 1 101 ? 7.166 -2.272 -8.891 1.00 83.81 101 ALA A N 1
ATOM 836 C CA . ALA A 1 101 ? 6.151 -1.903 -9.870 1.00 83.81 101 ALA A CA 1
ATOM 837 C C . ALA A 1 101 ? 5.027 -2.950 -9.894 1.00 83.81 101 ALA A C 1
ATOM 839 O O . ALA A 1 101 ? 5.295 -4.150 -9.917 1.00 83.81 101 ALA A O 1
ATOM 840 N N . ILE A 1 102 ? 3.772 -2.497 -9.891 1.00 75.25 102 ILE A N 1
ATOM 841 C CA . ILE A 1 102 ? 2.598 -3.381 -9.872 1.00 75.25 102 ILE A CA 1
ATOM 842 C C . ILE A 1 102 ? 2.438 -4.037 -11.251 1.00 75.25 102 ILE A C 1
ATOM 844 O O . ILE A 1 102 ? 2.457 -3.357 -12.277 1.00 75.25 102 ILE A O 1
ATOM 848 N N . SER A 1 103 ? 2.243 -5.358 -11.280 1.00 67.19 103 SER A N 1
ATOM 849 C CA . SER A 1 103 ? 2.182 -6.160 -12.516 1.00 67.19 103 SER A CA 1
ATOM 850 C C . SER A 1 103 ? 0.859 -6.041 -13.305 1.00 67.19 103 SER A C 1
ATOM 852 O O . SER A 1 103 ? 0.674 -6.757 -14.285 1.00 67.19 103 SER A O 1
ATOM 854 N N . GLY A 1 104 ? -0.076 -5.181 -12.891 1.00 57.62 104 GLY A N 1
ATOM 855 C CA . GLY A 1 104 ? -1.483 -5.222 -13.326 1.00 57.62 104 GLY A CA 1
ATOM 856 C C . GLY A 1 104 ? -1.985 -4.051 -14.174 1.00 57.62 104 GLY A C 1
ATOM 857 O O . GLY A 1 104 ? -3.191 -3.907 -14.334 1.00 57.62 104 GLY A O 1
ATOM 858 N N . GLY A 1 105 ? -1.104 -3.181 -14.671 1.00 49.66 105 GLY A N 1
ATOM 859 C CA . GLY A 1 105 ? -1.496 -1.988 -15.433 1.00 49.66 105 GLY A CA 1
ATOM 860 C C . GLY A 1 105 ? -1.303 -2.128 -16.942 1.00 49.66 105 GLY A C 1
ATOM 861 O O . GLY A 1 105 ? -0.379 -1.515 -17.475 1.00 49.66 105 GLY A O 1
ATOM 862 N N . THR A 1 106 ? -2.164 -2.893 -17.615 1.00 38.47 106 THR A N 1
ATOM 863 C CA . THR A 1 106 ? -2.443 -2.738 -19.059 1.00 38.47 106 THR A CA 1
ATOM 864 C C . THR A 1 106 ? -3.862 -2.259 -19.247 1.00 38.47 106 THR A C 1
ATOM 866 O O . THR A 1 106 ? -4.749 -2.887 -18.629 1.00 38.47 106 THR A O 1
#

Sequence (106 aa):
MKTQKSELNAIYRDWVENNRSLVRSKFKDAGYIHVPDMMAKGFAEFHRQYIHEWEKPALIVDVRFNGGGHVSQLLLEKLSRKLIGFDIPRRGKYLPYPSYAISGGT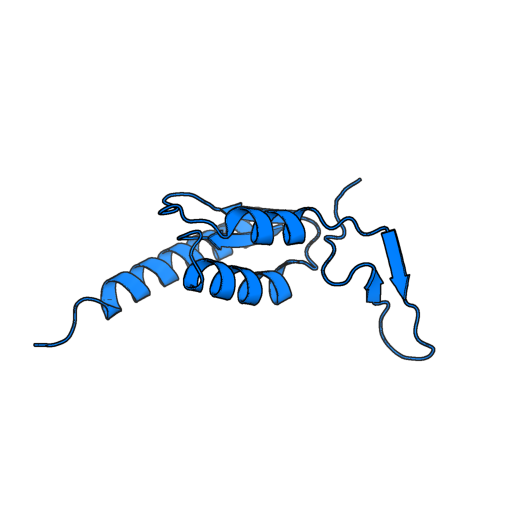

Secondary structure (DSSP, 8-state):
---SHHHHHHHHHHHHHHHHHHHHHH-TTEEEEE---BSHHHHHHHHHHHHHHTTSSEEEEE-TT---BS-HHHHHHHHT-B--EEE--SSS--EEESTT-BTT--

InterPro domains:
  IPR005151 Tail specific protease [PF03572] (30-78)
  IPR012393 Tricorn protease [PTHR43253] (7-103)
  IPR029045 ClpP/crotonase-like domain superfamily [SSF52096] (11-103)

Foldseek 3Di:
DDDDVPVVVVVVVVVQVVVQVVCVVVPVFEAEDEQQELDPVSVVSRVVSLVVGQATLYYDYHDPNYPYDDNVVVVVVLQVAAFPDWDDDPDDDTATPPHSHRPHDD

pLDDT: mean 85.2, std 11.69, range [37.25, 96.0]

Radius of gyration: 16.13 Å; chains: 1; bounding box: 36×34×54 Å